Protein AF-A0A3C2BQ12-F1 (afdb_monomer_lite)

Foldseek 3Di:
DPVVPVFAPPPDDPVQLVVQLCVLVPVVVVCCVCPVVVDDPVRSVVVSVVSSNVSGD

Structure (mmCIF, N/CA/C/O backbone):
data_AF-A0A3C2BQ12-F1
#
_entry.id   AF-A0A3C2BQ12-F1
#
loop_
_atom_site.group_PDB
_atom_site.id
_atom_site.type_symbol
_atom_site.label_atom_id
_atom_site.label_alt_id
_atom_site.label_comp_id
_atom_site.label_asym_id
_atom_site.label_entity_id
_atom_site.label_seq_id
_atom_site.pdbx_PDB_ins_code
_atom_site.Cartn_x
_atom_site.Cartn_y
_atom_site.Cartn_z
_atom_site.occupancy
_atom_site.B_iso_or_equiv
_atom_site.auth_seq_id
_atom_site.auth_comp_id
_atom_site.auth_asym_id
_atom_site.auth_atom_id
_atom_site.pdbx_PDB_model_num
ATOM 1 N N . ALA A 1 1 ? -4.148 1.292 -24.722 1.00 50.69 1 ALA A N 1
ATOM 2 C CA . ALA A 1 1 ? -4.975 2.050 -23.762 1.00 50.69 1 ALA A CA 1
ATOM 3 C C . ALA A 1 1 ? -4.093 2.782 -22.747 1.00 50.69 1 ALA A C 1
ATOM 5 O O . ALA A 1 1 ? -3.794 3.934 -22.999 1.00 50.69 1 ALA A O 1
ATOM 6 N N . VAL A 1 2 ? -3.586 2.146 -21.679 1.00 50.62 2 VAL A N 1
ATOM 7 C CA . VAL A 1 2 ? -2.844 2.865 -20.609 1.00 50.62 2 VAL A CA 1
ATOM 8 C C . VAL A 1 2 ? -1.437 3.350 -21.014 1.00 50.62 2 VAL A C 1
ATOM 10 O O . VAL A 1 2 ? -1.033 4.437 -20.611 1.00 50.62 2 VAL A O 1
ATOM 13 N N . ARG A 1 3 ? -0.705 2.614 -21.869 1.00 48.41 3 ARG A N 1
ATOM 14 C CA . ARG A 1 3 ? 0.680 2.965 -22.273 1.00 48.41 3 ARG A CA 1
ATOM 15 C C . ARG A 1 3 ? 0.841 4.326 -22.976 1.00 48.41 3 ARG A C 1
ATOM 17 O O . ARG A 1 3 ? 1.954 4.824 -23.064 1.00 48.41 3 ARG A O 1
ATOM 24 N N . SER A 1 4 ? -0.242 4.943 -23.449 1.00 47.25 4 SER A N 1
ATOM 25 C CA . SER A 1 4 ? -0.213 6.229 -24.163 1.00 47.25 4 SER A CA 1
ATOM 26 C C . SER A 1 4 ? -0.017 7.456 -23.257 1.00 47.25 4 SER A C 1
ATOM 28 O O . SER A 1 4 ? 0.112 8.559 -23.774 1.00 47.25 4 SER A O 1
ATOM 30 N N . HIS A 1 5 ? 0.010 7.284 -21.930 1.00 52.97 5 HIS A N 1
ATOM 31 C CA . HIS A 1 5 ? 0.131 8.386 -20.964 1.00 52.97 5 HIS A CA 1
ATOM 32 C C . HIS A 1 5 ? 1.535 8.573 -20.361 1.00 52.97 5 HIS A C 1
ATOM 34 O O . HIS A 1 5 ? 1.696 9.430 -19.501 1.00 52.97 5 HIS A O 1
ATOM 40 N N . GLY A 1 6 ? 2.540 7.781 -20.764 1.00 51.81 6 GLY A N 1
ATOM 41 C CA . GLY A 1 6 ? 3.918 7.906 -20.247 1.00 51.81 6 GLY A CA 1
ATOM 42 C C . GLY A 1 6 ? 4.061 7.719 -18.726 1.00 51.81 6 GLY A C 1
ATOM 43 O O . GLY A 1 6 ? 5.044 8.160 -18.147 1.00 51.81 6 GLY A O 1
ATOM 44 N N . GLY A 1 7 ? 3.060 7.108 -18.079 1.00 49.09 7 GLY A N 1
ATOM 45 C CA . GLY A 1 7 ? 2.851 7.133 -16.625 1.00 49.09 7 GLY A CA 1
ATOM 46 C C . GLY A 1 7 ? 3.424 5.950 -15.843 1.00 49.09 7 GLY A C 1
ATOM 47 O O . GLY A 1 7 ? 2.880 5.612 -14.797 1.00 49.09 7 GLY A O 1
ATOM 48 N N . LEU A 1 8 ? 4.459 5.299 -16.369 1.00 55.38 8 LEU A N 1
ATOM 49 C CA . LEU A 1 8 ? 5.354 4.437 -15.6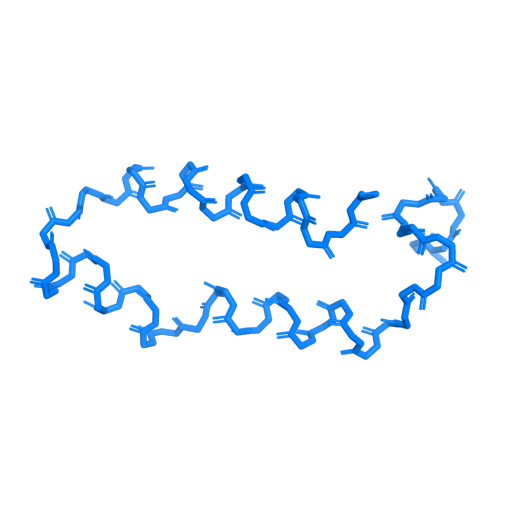00 1.00 55.38 8 LEU A CA 1
ATOM 50 C C . LEU A 1 8 ? 6.776 4.889 -15.909 1.00 55.38 8 LEU A C 1
ATOM 52 O O . LEU A 1 8 ? 7.109 5.078 -17.084 1.00 55.38 8 LEU A O 1
ATOM 56 N N . GLN A 1 9 ? 7.612 5.053 -14.884 1.00 55.16 9 GLN A N 1
ATOM 57 C CA . GLN A 1 9 ? 9.011 5.419 -15.095 1.00 55.16 9 GLN A CA 1
ATOM 58 C C . GLN A 1 9 ? 9.710 4.400 -16.018 1.00 55.16 9 GLN A C 1
ATOM 60 O O . GLN A 1 9 ? 9.385 3.211 -16.002 1.00 55.16 9 GLN A O 1
ATOM 65 N N . SER A 1 10 ? 10.672 4.874 -16.821 1.00 53.88 10 SER A N 1
ATOM 66 C CA . SER A 1 10 ? 11.181 4.265 -18.073 1.00 53.88 10 SER A CA 1
ATOM 67 C C . SER A 1 10 ? 11.807 2.847 -18.000 1.00 53.88 10 SER A C 1
ATOM 69 O O . SER A 1 10 ? 12.426 2.409 -18.971 1.00 53.88 10 SER A O 1
ATOM 71 N N . GLY A 1 11 ? 11.671 2.122 -16.889 1.00 60.62 11 GLY A N 1
ATOM 72 C CA . GLY A 1 11 ? 12.104 0.731 -16.723 1.00 60.62 11 GLY A CA 1
ATOM 73 C C . GLY A 1 11 ? 11.100 -0.198 -16.023 1.00 60.62 11 GLY A C 1
ATOM 74 O O . GLY A 1 11 ? 11.409 -1.379 -15.867 1.00 60.62 11 GLY A O 1
ATOM 75 N N . MET A 1 12 ? 9.919 0.271 -15.594 1.00 71.81 12 MET A N 1
ATOM 76 C CA . MET A 1 12 ? 8.953 -0.600 -14.909 1.00 71.81 12 MET A CA 1
ATOM 77 C C . MET A 1 12 ? 8.087 -1.388 -15.899 1.00 71.81 12 MET A C 1
ATOM 79 O O . MET A 1 12 ? 7.388 -0.818 -16.734 1.00 71.81 12 MET A O 1
ATOM 83 N N . SER A 1 13 ? 8.097 -2.717 -15.778 1.00 81.31 13 SER A N 1
ATOM 84 C CA . SER A 1 13 ? 7.201 -3.594 -16.536 1.00 81.31 13 SER A CA 1
ATOM 85 C C . SER A 1 13 ? 5.785 -3.597 -15.951 1.00 81.31 13 SER A C 1
ATOM 87 O O . SER A 1 13 ? 5.604 -3.446 -14.742 1.00 81.31 13 SER A O 1
ATOM 89 N N . ASP A 1 14 ? 4.778 -3.870 -16.788 1.00 82.31 14 ASP A N 1
ATOM 90 C CA . ASP A 1 14 ? 3.380 -4.030 -16.352 1.00 82.31 14 ASP A CA 1
ATOM 91 C C . ASP A 1 14 ? 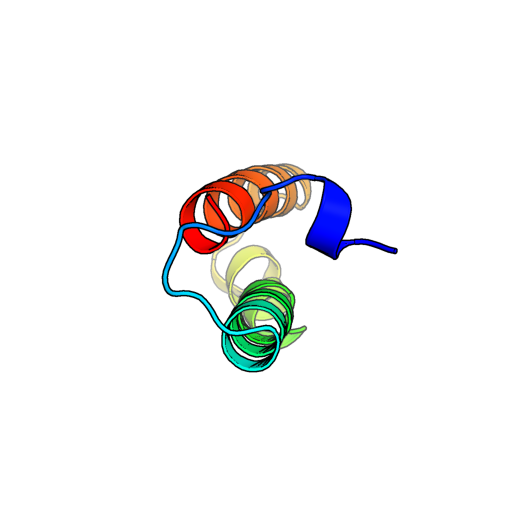3.243 -5.063 -15.209 1.00 82.31 14 ASP A C 1
ATOM 93 O O . ASP A 1 14 ? 2.421 -4.900 -14.310 1.00 82.31 14 ASP A O 1
ATOM 97 N N . ALA A 1 15 ? 4.085 -6.106 -15.210 1.00 85.31 15 ALA A N 1
ATOM 98 C CA . ALA A 1 15 ? 4.149 -7.111 -14.149 1.00 85.31 15 ALA A CA 1
ATOM 99 C C . ALA A 1 15 ? 4.710 -6.547 -12.828 1.00 85.31 15 ALA A C 1
ATOM 101 O O . ALA A 1 15 ? 4.194 -6.874 -11.761 1.00 85.31 15 ALA A O 1
ATOM 102 N N . GLY A 1 16 ? 5.723 -5.673 -12.889 1.00 86.00 16 GLY A N 1
ATOM 103 C CA . GLY A 1 16 ? 6.244 -4.956 -11.722 1.00 86.00 16 GLY A CA 1
ATOM 104 C C . GLY A 1 16 ? 5.212 -3.995 -11.129 1.00 86.00 16 GLY A C 1
ATOM 105 O O . GLY A 1 16 ? 4.979 -4.013 -9.921 1.00 86.00 16 GLY A O 1
ATOM 106 N N . ALA A 1 17 ? 4.514 -3.238 -11.981 1.00 86.06 17 ALA A N 1
ATOM 107 C CA . ALA A 1 17 ? 3.426 -2.357 -11.563 1.00 86.06 17 ALA A CA 1
ATOM 108 C C . ALA A 1 17 ? 2.268 -3.144 -10.916 1.00 86.06 17 ALA A C 1
ATOM 110 O O . ALA A 1 17 ? 1.784 -2.776 -9.845 1.00 86.06 17 ALA A O 1
ATOM 111 N N . ALA A 1 18 ? 1.861 -4.270 -11.514 1.00 89.06 18 ALA A N 1
ATOM 112 C CA . ALA A 1 18 ? 0.843 -5.155 -10.949 1.00 89.06 18 ALA A CA 1
ATOM 113 C C . ALA A 1 18 ? 1.269 -5.746 -9.592 1.00 89.06 18 ALA A C 1
ATOM 115 O O . ALA A 1 18 ? 0.467 -5.764 -8.656 1.00 89.06 18 ALA A O 1
ATOM 116 N N . ALA A 1 19 ? 2.530 -6.170 -9.453 1.00 89.19 19 ALA A N 1
ATOM 117 C CA . ALA A 1 19 ? 3.075 -6.675 -8.194 1.00 89.19 19 ALA A CA 1
ATOM 118 C C . ALA A 1 19 ? 3.113 -5.594 -7.099 1.00 89.19 19 ALA A C 1
ATOM 120 O O . ALA A 1 19 ? 2.757 -5.881 -5.954 1.00 89.19 19 ALA A O 1
ATOM 121 N N . ALA A 1 20 ? 3.475 -4.352 -7.438 1.00 90.25 20 ALA A N 1
ATOM 122 C CA . ALA A 1 20 ? 3.450 -3.221 -6.511 1.00 90.25 20 ALA A CA 1
ATOM 123 C C . ALA A 1 20 ? 2.019 -2.905 -6.038 1.00 90.25 20 ALA A C 1
ATOM 125 O O . ALA A 1 20 ? 1.775 -2.812 -4.833 1.00 90.25 20 ALA A O 1
ATOM 126 N N . ILE A 1 21 ? 1.059 -2.823 -6.968 1.00 90.62 21 ILE A N 1
ATOM 127 C CA . ILE A 1 21 ? -0.361 -2.587 -6.660 1.00 90.62 21 ILE A CA 1
ATOM 128 C C . ILE A 1 21 ? -0.918 -3.693 -5.757 1.00 90.62 21 ILE A C 1
ATOM 130 O O . ILE A 1 21 ? -1.538 -3.396 -4.735 1.00 90.62 21 ILE A O 1
ATOM 134 N N . TRP A 1 22 ? -0.676 -4.961 -6.104 1.00 90.81 22 TRP A N 1
ATOM 135 C CA . TRP A 1 22 ? -1.153 -6.103 -5.324 1.00 90.81 22 TRP A CA 1
ATOM 136 C C . TRP A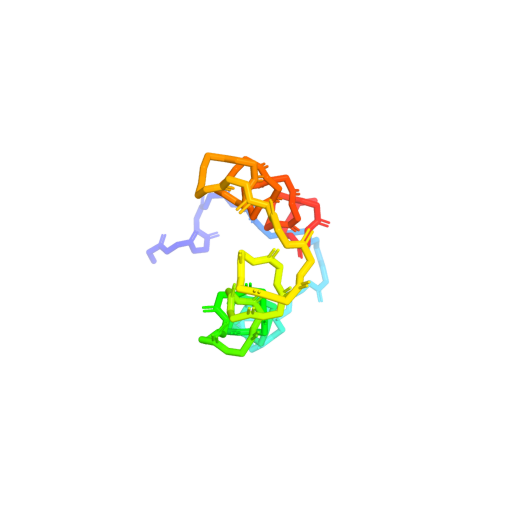 1 22 ? -0.542 -6.133 -3.920 1.00 90.81 22 TRP A C 1
ATOM 138 O O . TRP A 1 22 ? -1.273 -6.308 -2.951 1.00 90.81 22 TRP A O 1
ATOM 148 N N . SER A 1 23 ? 0.769 -5.900 -3.795 1.00 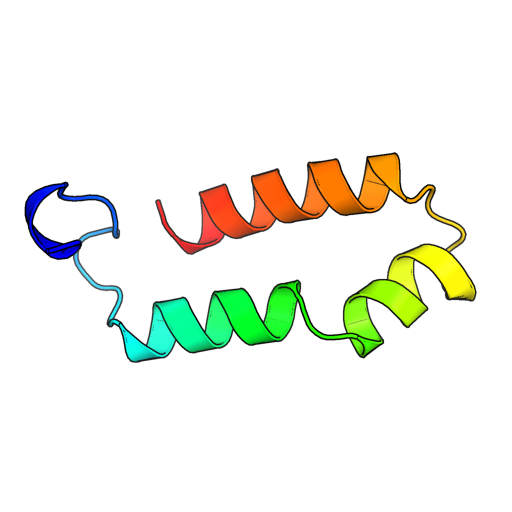91.88 23 SER A N 1
ATOM 149 C CA . SER A 1 23 ? 1.480 -5.961 -2.509 1.00 91.88 23 SER A CA 1
ATOM 150 C C . SER A 1 23 ? 1.053 -4.842 -1.557 1.00 91.88 23 SER A C 1
ATOM 152 O O . SER A 1 23 ? 0.779 -5.099 -0.385 1.00 91.88 23 SER A O 1
ATOM 154 N N . LEU A 1 24 ? 0.950 -3.603 -2.055 1.00 92.38 24 LEU A N 1
ATOM 155 C CA . LEU A 1 24 ? 0.551 -2.442 -1.250 1.00 92.38 24 LEU A CA 1
ATOM 156 C C . LEU A 1 24 ? -0.945 -2.464 -0.897 1.00 92.38 24 LEU A C 1
ATOM 158 O O . LEU A 1 24 ? -1.326 -2.026 0.186 1.00 92.38 24 LEU A O 1
ATOM 162 N N . GLY A 1 25 ? -1.788 -2.984 -1.796 1.00 92.00 25 GLY A N 1
ATOM 163 C CA . GLY A 1 25 ? -3.231 -3.133 -1.594 1.00 92.00 25 GLY A CA 1
ATOM 164 C C . GLY A 1 25 ? -3.664 -4.443 -0.923 1.00 92.00 25 GLY A C 1
ATOM 165 O O . GLY A 1 25 ? -4.866 -4.651 -0.751 1.00 92.00 25 GLY A O 1
ATOM 166 N N . HIS A 1 26 ? -2.735 -5.338 -0.567 1.00 92.94 26 HIS A N 1
ATOM 167 C CA . HIS A 1 26 ? -3.069 -6.675 -0.072 1.00 92.94 26 HIS A CA 1
ATOM 168 C C . HIS A 1 26 ? -3.887 -6.608 1.238 1.00 92.94 26 HIS A C 1
ATOM 170 O O . HIS A 1 26 ? -3.547 -5.817 2.124 1.00 92.94 26 HIS A O 1
ATOM 176 N N . PRO A 1 27 ? -4.906 -7.469 1.454 1.00 93.81 27 PRO A N 1
ATOM 177 C CA . PRO A 1 27 ? -5.696 -7.464 2.691 1.00 93.81 27 PRO A CA 1
ATOM 178 C C . PRO A 1 27 ? -4.871 -7.614 3.979 1.00 93.81 27 PRO A C 1
ATOM 180 O O . PRO A 1 27 ? -5.282 -7.130 5.034 1.00 93.81 27 PRO A O 1
ATOM 183 N N . GLN A 1 28 ? -3.695 -8.247 3.903 1.00 94.62 28 GLN A N 1
ATOM 184 C CA . GLN A 1 28 ? -2.756 -8.322 5.024 1.00 94.62 28 GLN A CA 1
ATOM 185 C C . GLN A 1 28 ? -2.126 -6.962 5.356 1.00 94.62 28 GLN A C 1
ATOM 187 O O . GLN A 1 28 ? -2.028 -6.630 6.530 1.00 94.62 28 GLN A O 1
ATOM 192 N N . ALA A 1 29 ? -1.766 -6.149 4.356 1.00 93.56 29 ALA A N 1
ATOM 193 C CA . ALA A 1 29 ? -1.226 -4.810 4.586 1.00 93.56 29 ALA A CA 1
ATOM 194 C C . ALA A 1 29 ? -2.259 -3.931 5.311 1.00 93.56 29 ALA A C 1
ATOM 196 O O . ALA A 1 29 ? -1.939 -3.293 6.314 1.00 93.56 29 ALA A O 1
ATOM 197 N N . TYR A 1 30 ? -3.525 -3.982 4.875 1.00 93.81 30 TYR A N 1
ATOM 198 C CA . TYR A 1 30 ? -4.631 -3.327 5.577 1.00 93.81 30 TYR A CA 1
ATOM 199 C C . TYR A 1 30 ? -4.783 -3.830 7.021 1.00 93.81 30 TYR A C 1
ATOM 201 O O . TYR A 1 30 ? -4.864 -3.016 7.939 1.00 93.81 30 TYR A O 1
ATOM 209 N N . ARG A 1 31 ? -4.791 -5.156 7.240 1.00 96.31 31 ARG A N 1
ATOM 210 C CA . ARG A 1 31 ? -4.905 -5.749 8.585 1.00 96.31 31 ARG A CA 1
ATOM 211 C C . ARG A 1 31 ? -3.776 -5.282 9.502 1.00 96.31 31 ARG A C 1
ATOM 213 O O . ARG A 1 31 ? -4.061 -4.848 10.612 1.00 96.31 31 ARG A O 1
ATOM 220 N N . THR A 1 32 ? -2.533 -5.314 9.035 1.00 96.62 32 THR A N 1
ATOM 221 C CA . THR A 1 32 ? -1.381 -4.925 9.851 1.00 96.62 32 THR A CA 1
ATOM 222 C C . THR A 1 32 ? -1.357 -3.428 10.143 1.00 96.62 32 THR A C 1
ATOM 224 O O . THR A 1 32 ? -1.153 -3.044 11.287 1.00 96.62 32 THR A O 1
ATOM 227 N N . MET A 1 33 ? -1.642 -2.549 9.177 1.00 96.31 33 MET A N 1
ATOM 228 C CA . MET A 1 33 ? -1.652 -1.105 9.458 1.00 96.31 33 MET A CA 1
ATOM 229 C C . MET A 1 33 ? -2.864 -0.664 10.288 1.00 96.31 33 MET A C 1
ATOM 231 O O . MET A 1 33 ? -2.698 0.025 11.291 1.00 96.31 33 MET A O 1
ATOM 235 N N . VAL A 1 34 ? -4.081 -1.049 9.896 1.00 97.06 34 VAL A N 1
ATOM 236 C CA . VAL A 1 34 ? -5.322 -0.565 10.533 1.00 97.06 34 VAL A CA 1
ATOM 237 C C . VAL A 1 34 ? -5.688 -1.379 11.775 1.00 97.06 34 VAL A C 1
ATOM 239 O O . VAL A 1 34 ? -6.123 -0.810 12.770 1.00 97.06 34 VAL A O 1
ATOM 242 N N . GLY A 1 35 ? -5.519 -2.702 11.731 1.00 95.94 35 GLY A N 1
ATOM 243 C CA . GLY A 1 35 ? -5.893 -3.605 12.824 1.00 95.94 35 GLY A CA 1
ATOM 244 C C . GLY A 1 35 ? -4.812 -3.786 13.890 1.00 95.94 35 GLY A C 1
ATOM 245 O O . GLY A 1 35 ? -5.134 -3.782 15.073 1.00 95.94 35 GLY A O 1
ATOM 246 N N . GLU A 1 36 ? -3.545 -3.938 13.492 1.00 97.50 36 GLU A N 1
ATOM 247 C CA . GLU A 1 36 ? -2.443 -4.260 14.421 1.00 97.50 36 GLU A CA 1
ATOM 248 C C . GLU A 1 36 ? -1.668 -3.001 14.857 1.00 97.50 36 GLU A C 1
ATOM 250 O O . GLU A 1 36 ? -1.395 -2.827 16.042 1.00 97.50 36 GLU A O 1
ATOM 255 N N . ALA A 1 37 ? -1.371 -2.081 13.932 1.00 96.12 37 ALA A N 1
ATOM 256 C CA . ALA A 1 37 ? -0.670 -0.819 14.205 1.00 96.12 37 ALA A CA 1
ATOM 257 C C . ALA A 1 37 ? -1.605 0.373 14.512 1.00 96.12 37 ALA A C 1
ATOM 259 O O . ALA A 1 37 ? -1.133 1.498 14.684 1.00 96.12 37 ALA A O 1
ATOM 260 N N . GLY A 1 38 ? -2.923 0.150 14.577 1.00 96.88 38 GLY A N 1
ATOM 261 C CA . GLY A 1 38 ? -3.912 1.138 15.029 1.00 96.88 38 GLY A CA 1
ATOM 262 C C . GLY A 1 38 ? -4.119 2.351 14.112 1.00 96.88 38 GLY A C 1
ATOM 263 O O . GLY A 1 38 ? -4.611 3.385 14.568 1.00 96.88 38 GLY A O 1
ATOM 264 N N . TRP A 1 39 ? -3.741 2.276 12.833 1.00 97.94 39 TRP A N 1
ATOM 265 C CA . TRP A 1 39 ? -3.943 3.384 11.897 1.00 97.94 39 TRP A CA 1
ATOM 266 C C . TRP A 1 39 ? -5.425 3.625 11.611 1.00 97.94 39 TRP A C 1
ATOM 268 O O . TRP A 1 39 ? -6.211 2.695 11.441 1.00 97.94 39 TRP A O 1
ATOM 278 N N . THR A 1 40 ? -5.804 4.889 11.420 1.00 97.75 40 THR A N 1
ATOM 279 C CA . THR A 1 40 ? -7.122 5.195 10.857 1.00 97.75 40 THR A CA 1
ATOM 280 C C . THR A 1 40 ? -7.192 4.758 9.390 1.00 97.75 40 THR A C 1
ATOM 282 O O . THR A 1 40 ? -6.203 4.797 8.651 1.00 97.75 40 THR A O 1
ATOM 285 N N . VAL A 1 41 ? -8.394 4.410 8.919 1.00 96.00 41 VAL A N 1
ATOM 286 C CA . VAL A 1 41 ? -8.636 4.068 7.503 1.00 96.0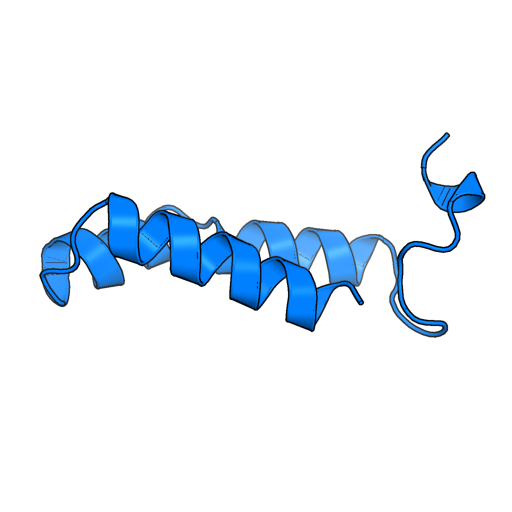0 41 VAL A CA 1
ATOM 287 C C . VAL A 1 41 ? -8.212 5.209 6.565 1.00 96.00 41 VAL A C 1
ATOM 289 O O . VAL A 1 41 ? -7.760 4.957 5.448 1.00 96.00 41 VAL A O 1
ATOM 292 N N . GLN A 1 42 ? -8.313 6.464 7.016 1.00 97.38 42 GLN A N 1
ATOM 293 C CA . GLN A 1 42 ? -7.839 7.628 6.269 1.00 97.38 42 GLN A CA 1
ATOM 294 C C . GLN A 1 42 ? -6.306 7.662 6.170 1.00 97.38 42 GLN A C 1
ATOM 296 O O . GLN A 1 42 ? -5.784 7.802 5.066 1.00 97.38 42 GLN A O 1
ATOM 301 N N . ALA A 1 43 ? -5.587 7.449 7.279 1.00 97.19 43 ALA A N 1
ATOM 302 C CA . ALA A 1 43 ? -4.124 7.389 7.278 1.00 97.19 43 ALA A CA 1
ATOM 303 C C . ALA A 1 43 ? -3.599 6.288 6.338 1.00 97.19 43 ALA A C 1
ATOM 305 O O . ALA A 1 43 ? -2.701 6.548 5.535 1.00 97.19 43 ALA A O 1
ATOM 306 N N . TYR A 1 44 ? -4.226 5.103 6.357 1.00 96.75 44 TYR A N 1
ATOM 307 C CA . TYR A 1 44 ? -3.936 4.023 5.407 1.00 96.75 44 TYR A CA 1
ATOM 308 C C . TYR A 1 44 ? -4.189 4.439 3.950 1.00 96.75 44 TYR A C 1
ATOM 310 O O . TYR A 1 44 ? -3.321 4.245 3.102 1.00 96.75 44 TYR A O 1
ATOM 318 N N . ARG A 1 45 ? -5.341 5.054 3.640 1.00 95.62 45 ARG A N 1
ATOM 319 C CA . ARG A 1 45 ? -5.662 5.512 2.273 1.00 95.62 45 ARG A CA 1
ATOM 320 C C . ARG A 1 45 ? -4.667 6.543 1.752 1.00 95.62 45 ARG A C 1
ATOM 322 O O . ARG A 1 45 ? -4.281 6.478 0.587 1.00 95.62 45 ARG A O 1
ATOM 329 N N . ASP A 1 46 ? -4.260 7.491 2.586 1.00 97.12 46 ASP A N 1
ATOM 330 C CA . ASP A 1 46 ? -3.352 8.557 2.167 1.00 97.12 46 ASP A CA 1
ATOM 331 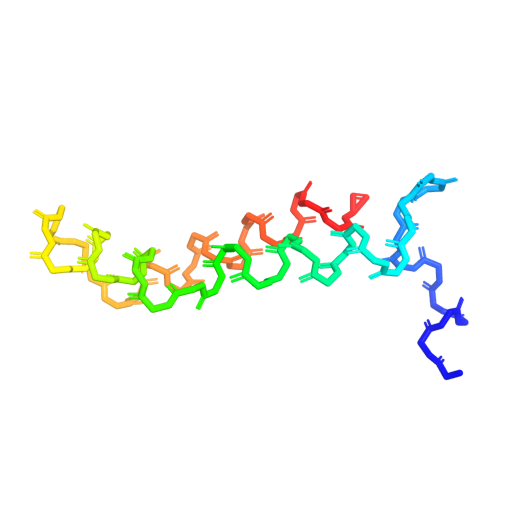C C . ASP A 1 46 ? -1.899 8.073 2.074 1.00 97.12 46 ASP A C 1
ATOM 333 O O . ASP A 1 46 ? -1.168 8.511 1.187 1.00 97.12 46 ASP A O 1
ATOM 337 N N . TRP A 1 47 ? -1.493 7.113 2.912 1.00 96.12 47 TRP A N 1
ATOM 338 C CA . TRP A 1 47 ? -0.246 6.367 2.722 1.00 96.12 47 TRP A CA 1
ATOM 339 C C . TRP A 1 47 ? -0.268 5.567 1.419 1.00 96.12 47 TRP A C 1
ATOM 341 O O . TRP A 1 47 ? 0.654 5.705 0.624 1.00 96.12 47 TRP A O 1
ATOM 351 N N . LEU A 1 48 ? -1.339 4.815 1.148 1.00 95.25 48 LEU A N 1
ATOM 352 C CA . LEU A 1 48 ? -1.446 3.958 -0.033 1.00 95.25 48 LEU A CA 1
ATOM 353 C C . LEU A 1 48 ? -1.324 4.771 -1.328 1.00 95.25 48 LEU A C 1
ATOM 355 O O . LEU A 1 48 ? -0.592 4.372 -2.228 1.00 95.25 48 LEU A O 1
ATOM 359 N N . LYS A 1 49 ? -1.962 5.949 -1.401 1.00 94.38 49 LYS A N 1
ATOM 360 C CA . LYS A 1 49 ? -1.797 6.888 -2.528 1.00 94.38 49 LYS A CA 1
ATOM 361 C C . LYS A 1 49 ? -0.342 7.334 -2.707 1.00 94.38 49 LYS A C 1
ATOM 363 O O . LYS A 1 49 ? 0.142 7.342 -3.832 1.00 94.38 49 LYS A O 1
ATOM 368 N N . ARG A 1 50 ? 0.351 7.707 -1.621 1.00 94.56 50 ARG A N 1
ATOM 369 C CA . ARG A 1 50 ? 1.759 8.150 -1.671 1.00 94.56 50 ARG A CA 1
ATOM 370 C C . ARG A 1 50 ? 2.696 7.016 -2.087 1.00 94.56 50 ARG A C 1
ATOM 372 O O . ARG A 1 50 ? 3.532 7.226 -2.957 1.00 94.56 50 ARG A O 1
ATOM 379 N N . SER A 1 51 ? 2.523 5.827 -1.514 1.00 92.62 51 SER A N 1
ATOM 380 C CA . SER A 1 51 ? 3.322 4.637 -1.825 1.00 92.62 51 SER A CA 1
ATOM 381 C C . SER A 1 51 ? 3.105 4.155 -3.258 1.00 92.62 51 SER A C 1
ATOM 383 O O . SER A 1 51 ? 4.075 3.832 -3.930 1.00 92.62 51 SER A O 1
ATOM 385 N N . LEU A 1 52 ? 1.863 4.157 -3.759 1.00 90.44 52 LEU A N 1
ATOM 386 C CA . LEU A 1 52 ? 1.578 3.864 -5.167 1.00 90.44 52 LEU A CA 1
ATOM 387 C C . LEU A 1 52 ? 2.155 4.935 -6.094 1.00 90.44 52 LEU A C 1
ATOM 389 O O . LEU A 1 52 ? 2.749 4.586 -7.104 1.00 90.44 52 LEU A O 1
ATOM 393 N N . GLY A 1 53 ? 2.034 6.218 -5.739 1.00 87.69 53 GLY A N 1
ATOM 394 C CA . GLY A 1 53 ? 2.659 7.308 -6.490 1.00 87.69 53 GLY A CA 1
ATOM 395 C C . GLY A 1 53 ? 4.167 7.106 -6.634 1.00 87.69 53 GLY A C 1
ATOM 396 O O . GLY A 1 53 ? 4.659 7.086 -7.749 1.00 87.69 53 GLY A O 1
ATOM 397 N N . ALA A 1 54 ? 4.872 6.860 -5.528 1.00 87.19 54 ALA A N 1
ATOM 398 C CA . ALA A 1 54 ? 6.324 6.658 -5.517 1.00 87.19 54 ALA A CA 1
ATOM 399 C C . ALA A 1 54 ? 6.794 5.306 -6.093 1.00 87.19 54 ALA A C 1
ATOM 401 O O . ALA A 1 54 ? 7.972 5.153 -6.405 1.00 87.19 54 ALA A O 1
ATOM 402 N N . ALA A 1 55 ? 5.910 4.308 -6.187 1.00 84.94 55 ALA A N 1
ATOM 403 C CA . ALA A 1 55 ? 6.221 3.009 -6.782 1.00 84.94 55 ALA A CA 1
ATOM 404 C C . ALA A 1 55 ? 5.947 2.958 -8.293 1.00 84.94 55 ALA A C 1
ATOM 406 O O . ALA A 1 55 ? 6.404 2.023 -8.942 1.00 84.94 55 ALA A O 1
ATOM 407 N N . LEU A 1 56 ? 5.183 3.908 -8.844 1.00 81.25 56 LEU A N 1
ATOM 408 C CA . LEU A 1 56 ? 4.754 3.908 -10.246 1.00 81.25 56 LEU A CA 1
ATOM 409 C C . LEU A 1 56 ? 5.327 5.095 -11.056 1.00 81.25 56 LEU A C 1
ATOM 411 O O . LEU A 1 56 ? 5.445 4.955 -12.273 1.00 81.25 56 LEU A O 1
ATOM 415 N N . ALA A 1 57 ? 5.709 6.208 -10.416 1.00 68.50 57 ALA A N 1
ATOM 416 C CA . ALA A 1 57 ? 6.321 7.439 -11.001 1.00 68.50 57 ALA A CA 1
ATOM 417 C C . ALA A 1 57 ? 7.818 7.841 -10.500 1.00 68.50 57 ALA A C 1
ATOM 419 O O . ALA A 1 57 ? 8.046 7.982 -11.727 1.00 68.50 57 ALA A O 1
#

Sequence (57 aa):
AVRSHGGLQSGMSDAGAAAAIWSLGHPQAYRTMVGEAGWTVQAYRDWLKRSLGAALA

Radius of gyration: 13.15 Å; chains: 1; bounding box: 21×17×39 Å

Secondary structure (DSSP, 8-state):
-GGGG--S-TT--HHHHHHHHHHHT-HHHHIIIIIIS---HHHHHHHHHHHHHHHH-

pLDDT: mean 83.95, std 16.59, range [47.25, 97.94]